Protein AF-A0A931E6K3-F1 (afdb_monomer)

Foldseek 3Di:
DDDPVVLLVVLVVVVVVLVPDDPVLNVVAASDFDQDPVLQVCQQCVVVDPGGFPAKDKDWDWDQDPNDTHIDIFIFGWHDPDDVDTDTPPPVDPQPVPDDPSGRPGDGCVVPPDDDDSSRD

pLDDT: mean 74.32, std 14.8, range [40.75, 90.12]

Mean predicted aligned error: 9.02 Å

Radius of gyration: 17.05 Å; Cα contacts (8 Å, |Δi|>4): 138; chains: 1; bounding box: 35×28×43 Å

Nearest PDB structures (foldseek):
  6zj8-assembly5_E  TM=4.094E-01  e=5.325E+00  Bordetella pertussis Tohama I
  3aon-assembly1_A  TM=2.452E-01  e=1.475E+00  Enterococcus hirae
  6vq8-assembly1_H  TM=3.353E-01  e=3.186E+00  Rattus norvegicus
  9brq-assembly1_7  TM=2.986E-01  e=3.186E+00  Mus musculus
  6heg-assembly1_A  TM=2.388E-01  e=8.345E+00  Escherichia coli K-12

Solvent-accessible surface area (backbone atoms only — not comparable to full-atom values): 7608 Å² total; per-residue (Å²): 132,86,53,72,66,58,52,38,52,53,49,52,53,50,52,55,54,47,70,72,43,55,74,68,40,40,71,70,46,52,88,51,77,65,80,50,74,64,45,50,48,55,48,24,45,63,77,78,52,98,64,63,42,73,42,75,45,79,46,81,50,62,48,74,41,96,88,39,79,32,60,43,78,45,55,43,32,19,35,72,74,54,90,98,34,69,42,64,63,77,73,86,55,79,82,53,92,88,66,72,76,80,59,58,75,74,53,59,28,96,86,68,58,75,78,83,41,89,81,74,101

Sequence (121 aa):
MATWQEVKNKVQAFRSYVQGLTPNAKSAAKYSFMISKDDIKELIDQAGGVTQLDGLRAYIGADTIEGQMVPTVYFVAVQKAGTDQYNDYDLTMTVPTGSTPLIGKTRPCPTMCSSANFLNS

Organism: NCBI:txid2793269

Secondary structure (DSSP, 8-state):
---HHHHHHHHHHHHHHHHTS-HHHHHH--S-----HHHHHHHHSTTSSSS--SEEEEEEEEEEETTEEEEEEEEEEEEEEETTEEEETTTTS---TTPPP-------HHHH--SS-TTT-

Structure (mmCIF, N/CA/C/O backbone):
data_AF-A0A931E6K3-F1
#
_entry.id   AF-A0A931E6K3-F1
#
loop_
_atom_site.group_PDB
_atom_site.id
_atom_site.type_symbol
_atom_site.label_atom_id
_atom_site.label_alt_id
_atom_site.label_comp_id
_atom_site.label_asym_id
_atom_site.label_entity_id
_atom_site.label_seq_id
_atom_site.pdbx_PDB_ins_code
_atom_site.Cartn_x
_atom_site.Cartn_y
_atom_site.Cartn_z
_atom_site.occupancy
_atom_site.B_iso_or_equiv
_atom_site.auth_seq_id
_atom_site.auth_comp_id
_atom_site.auth_asym_id
_atom_site.auth_atom_id
_atom_site.pdbx_PDB_model_num
ATOM 1 N N . MET A 1 1 ? 9.644 16.486 2.871 1.00 52.44 1 MET A N 1
ATOM 2 C CA . MET A 1 1 ? 9.428 15.108 3.373 1.00 52.44 1 MET A CA 1
ATOM 3 C C . MET A 1 1 ? 8.883 15.205 4.787 1.00 52.44 1 MET A C 1
ATOM 5 O O . MET A 1 1 ? 9.346 16.078 5.508 1.00 52.44 1 MET A O 1
ATOM 9 N N . ALA A 1 2 ? 7.897 14.386 5.159 1.00 66.62 2 ALA A N 1
ATOM 10 C CA . ALA A 1 2 ? 7.379 14.371 6.531 1.00 66.62 2 ALA A CA 1
ATOM 11 C C . ALA A 1 2 ? 8.445 13.844 7.506 1.00 66.62 2 ALA A C 1
ATOM 13 O O . ALA A 1 2 ? 9.227 12.959 7.158 1.00 66.62 2 ALA A O 1
ATOM 14 N N . THR A 1 3 ? 8.466 14.376 8.721 1.00 84.19 3 THR A N 1
ATOM 15 C CA . THR A 1 3 ? 9.299 13.884 9.822 1.00 84.19 3 THR A CA 1
ATOM 16 C C . THR A 1 3 ? 8.747 12.574 10.387 1.00 84.19 3 THR A C 1
ATOM 18 O O . THR A 1 3 ? 7.553 12.277 10.289 1.00 84.19 3 THR A O 1
ATOM 21 N N . TRP A 1 4 ? 9.598 11.798 11.060 1.00 74.50 4 TRP A N 1
ATOM 22 C CA . TRP A 1 4 ? 9.170 10.563 11.727 1.00 74.50 4 TRP A CA 1
ATOM 23 C C . TRP A 1 4 ? 8.112 10.790 12.809 1.00 74.50 4 TRP A C 1
ATOM 25 O O . TRP A 1 4 ? 7.226 9.954 12.985 1.00 74.50 4 TRP A O 1
ATOM 35 N N . GLN A 1 5 ? 8.159 11.932 13.498 1.00 78.06 5 GLN A N 1
ATOM 36 C CA . GLN A 1 5 ? 7.150 12.283 14.493 1.00 78.06 5 GLN A CA 1
ATOM 37 C C . GLN A 1 5 ? 5.779 12.528 13.844 1.00 78.06 5 GLN A C 1
ATOM 39 O O . GLN A 1 5 ? 4.768 12.047 14.352 1.00 78.06 5 GLN A O 1
ATOM 44 N N . GLU A 1 6 ? 5.727 13.213 12.698 1.00 77.81 6 GLU A N 1
ATOM 45 C CA . GLU A 1 6 ? 4.476 13.414 11.953 1.00 77.81 6 GLU A CA 1
ATOM 46 C C . GLU A 1 6 ? 3.909 12.093 11.426 1.00 77.81 6 GLU A C 1
ATOM 48 O O . GLU A 1 6 ? 2.699 11.873 11.495 1.00 77.81 6 GLU A O 1
ATOM 53 N N . VAL A 1 7 ? 4.771 11.193 10.940 1.00 73.31 7 VAL A N 1
ATOM 54 C CA . VAL A 1 7 ? 4.364 9.845 10.513 1.00 73.31 7 VAL A CA 1
ATOM 55 C C . VAL A 1 7 ? 3.755 9.078 11.685 1.00 73.31 7 VAL A C 1
ATOM 57 O O . VAL A 1 7 ? 2.649 8.555 11.557 1.00 73.31 7 VAL A O 1
ATOM 60 N N . LYS A 1 8 ? 4.423 9.068 12.845 1.00 75.69 8 LYS A N 1
ATOM 61 C CA . LYS A 1 8 ? 3.915 8.422 14.061 1.00 75.69 8 LYS A CA 1
ATOM 62 C C . LYS A 1 8 ? 2.536 8.958 14.448 1.00 75.69 8 LYS A C 1
ATOM 64 O O . LYS A 1 8 ? 1.616 8.168 14.650 1.00 75.69 8 LYS A O 1
ATOM 69 N N . ASN A 1 9 ? 2.373 10.280 14.491 1.00 81.38 9 ASN A N 1
ATOM 70 C CA . ASN A 1 9 ? 1.106 10.915 14.858 1.00 81.38 9 ASN A CA 1
ATOM 71 C C . ASN A 1 9 ? -0.028 10.516 13.901 1.00 81.38 9 ASN A C 1
ATOM 73 O O . ASN A 1 9 ? -1.126 10.183 14.344 1.00 81.38 9 ASN A O 1
ATOM 77 N N . LYS A 1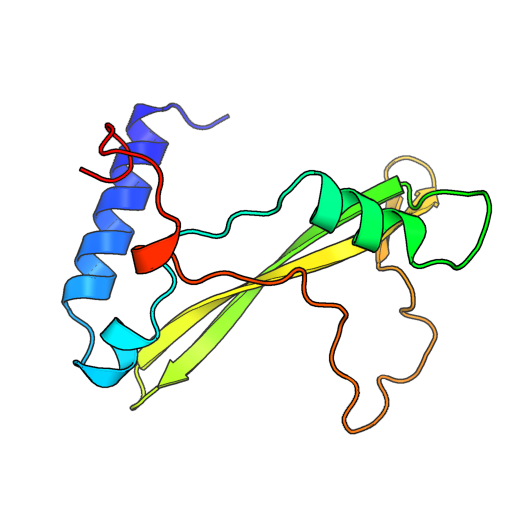 10 ? 0.236 10.497 12.587 1.00 83.69 10 LYS A N 1
ATOM 78 C CA . LYS A 1 10 ? -0.754 10.096 11.574 1.00 83.69 10 LYS A CA 1
ATOM 79 C C . LYS A 1 10 ? -1.138 8.617 11.687 1.00 83.69 10 LYS A C 1
ATOM 81 O O . LYS A 1 10 ? -2.317 8.289 11.577 1.00 83.69 10 LYS A O 1
ATOM 86 N N . VAL A 1 11 ? -0.173 7.734 11.958 1.00 82.25 11 VAL A N 1
ATOM 87 C CA . VAL A 1 11 ? -0.436 6.301 12.181 1.00 82.25 11 VAL A CA 1
ATOM 88 C C . VAL A 1 11 ? -1.265 6.085 13.448 1.00 82.25 11 VAL A C 1
ATOM 90 O O . VAL A 1 11 ? -2.229 5.323 13.422 1.00 82.25 11 VAL A O 1
ATOM 93 N N . GLN A 1 12 ? -0.937 6.772 14.544 1.00 83.69 12 GLN A N 1
ATOM 94 C CA . GLN A 1 12 ? -1.712 6.699 15.786 1.00 83.69 12 GLN A CA 1
ATOM 95 C C . GLN A 1 12 ? -3.144 7.204 15.590 1.00 83.69 12 GLN A C 1
ATOM 97 O O . GLN A 1 12 ? -4.082 6.524 15.995 1.00 83.69 12 GLN A O 1
ATOM 102 N N . ALA A 1 13 ? -3.328 8.335 14.903 1.00 86.31 13 ALA A N 1
ATOM 103 C CA . ALA A 1 13 ? -4.654 8.861 14.586 1.00 86.31 13 ALA A CA 1
ATOM 104 C C . ALA A 1 13 ? -5.496 7.854 13.783 1.00 86.31 13 ALA A C 1
ATOM 106 O O . ALA A 1 13 ? -6.661 7.623 14.108 1.00 86.31 13 ALA A O 1
ATOM 107 N N . PHE A 1 14 ? -4.897 7.196 12.784 1.00 85.44 14 PHE A N 1
ATOM 108 C CA . PHE A 1 14 ? -5.580 6.156 12.018 1.00 85.44 14 PHE A CA 1
ATOM 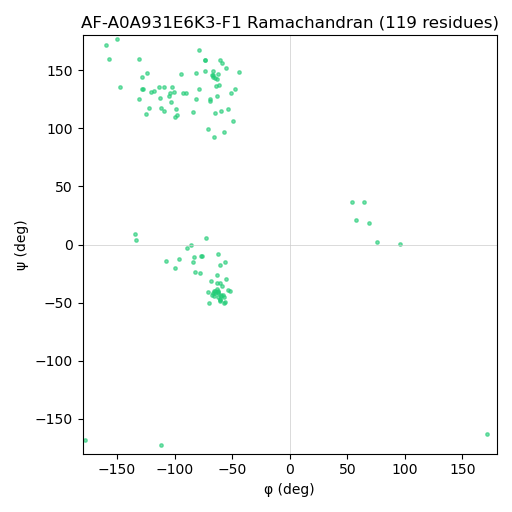109 C C . PHE A 1 14 ? -5.929 4.927 12.872 1.00 85.44 14 PHE A C 1
ATOM 111 O O . PHE A 1 14 ? -7.039 4.410 12.783 1.00 85.44 14 PHE A O 1
ATOM 118 N N . ARG A 1 15 ? -5.029 4.479 13.757 1.00 83.06 15 ARG A N 1
ATOM 119 C CA . ARG A 1 15 ? -5.318 3.376 14.692 1.00 83.06 15 ARG A CA 1
ATOM 120 C C . ARG A 1 15 ? -6.494 3.703 15.609 1.00 83.06 15 ARG A C 1
ATOM 122 O O . ARG A 1 15 ? -7.369 2.858 15.777 1.00 83.06 15 ARG A O 1
ATOM 129 N N . SER A 1 16 ? -6.536 4.915 16.157 1.00 86.19 16 SER A N 1
ATOM 130 C CA . SER A 1 16 ? -7.650 5.377 16.991 1.00 86.19 16 SER A CA 1
ATOM 131 C C . SER A 1 16 ? -8.965 5.414 16.213 1.00 86.19 16 SER A C 1
ATOM 133 O O . SER A 1 16 ? -9.986 4.968 16.726 1.00 86.19 16 SER A O 1
ATOM 135 N N . TYR A 1 17 ? -8.937 5.867 14.956 1.00 87.69 17 TYR A N 1
ATOM 136 C CA . TYR A 1 17 ? -10.097 5.794 14.064 1.00 87.69 17 TYR A CA 1
ATOM 137 C C . TYR A 1 17 ? -10.599 4.351 13.906 1.00 87.69 17 TYR A C 1
ATOM 139 O O . TYR A 1 17 ? -11.775 4.079 14.139 1.00 87.69 17 TYR A O 1
ATOM 147 N N . VAL A 1 18 ? -9.703 3.407 13.598 1.00 83.44 18 VAL A N 1
ATOM 148 C CA . VAL A 1 18 ? -10.068 1.993 13.410 1.00 83.44 18 VAL A CA 1
ATOM 149 C C . VAL A 1 18 ? -10.631 1.363 14.691 1.00 83.44 18 VAL A C 1
ATOM 151 O O . VAL A 1 18 ? -11.521 0.517 14.634 1.00 83.44 18 VAL A O 1
ATOM 154 N N . GLN A 1 19 ? -10.154 1.775 15.869 1.00 83.81 19 GLN A N 1
ATOM 155 C CA . GLN A 1 19 ? -10.694 1.293 17.144 1.00 83.81 19 GLN A CA 1
ATOM 156 C C . GLN A 1 19 ? -12.165 1.668 17.363 1.00 83.81 19 GLN A C 1
ATOM 158 O O . GLN A 1 19 ? -12.839 0.930 18.083 1.00 83.81 19 GLN A O 1
ATOM 163 N N . GLY A 1 20 ? -12.639 2.756 16.744 1.00 86.38 20 GLY A N 1
ATOM 164 C CA . 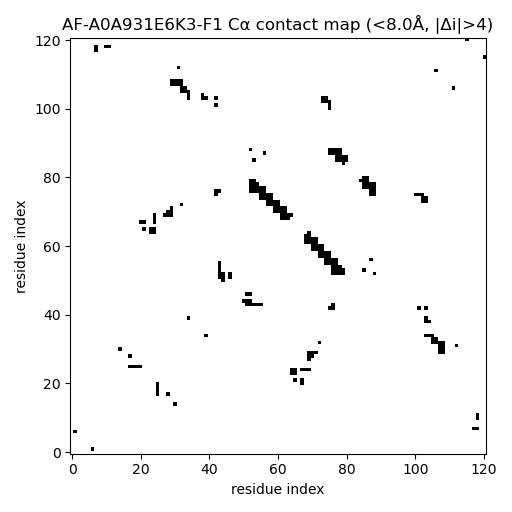GLY A 1 20 ? -14.031 3.211 16.784 1.00 86.38 20 GLY A CA 1
ATOM 165 C C . GLY A 1 20 ? -14.951 2.575 15.734 1.00 86.38 20 GLY A C 1
ATOM 166 O O . GLY A 1 20 ? -16.136 2.903 15.699 1.00 86.38 20 GLY A O 1
ATOM 167 N N . LEU A 1 21 ? -14.438 1.685 14.878 1.00 87.44 21 LEU A N 1
ATOM 168 C CA . LEU A 1 21 ? -15.255 0.935 13.920 1.00 87.44 21 LEU A CA 1
ATOM 169 C C . LEU A 1 21 ? -16.087 -0.163 14.605 1.00 87.44 21 LEU A C 1
ATOM 171 O O . LEU A 1 21 ? -15.750 -0.633 15.697 1.00 87.44 21 LEU A O 1
ATOM 175 N N . THR A 1 22 ? -17.158 -0.610 13.943 1.00 90.12 22 THR A N 1
ATOM 176 C CA . THR A 1 22 ? -17.936 -1.784 14.356 1.00 90.12 22 THR A CA 1
ATOM 177 C C . THR A 1 22 ? -17.036 -3.022 14.399 1.00 90.12 22 THR A C 1
ATOM 179 O O . THR A 1 22 ? -16.014 -3.063 13.707 1.00 90.12 22 THR A O 1
ATOM 182 N N . PRO A 1 23 ? -17.381 -4.068 15.176 1.00 88.62 23 PRO A N 1
ATOM 183 C CA . PRO A 1 23 ? -16.563 -5.278 15.254 1.00 88.62 23 PRO A CA 1
ATOM 184 C C . PRO A 1 23 ? -16.220 -5.874 13.881 1.00 88.62 23 PRO A C 1
ATOM 186 O O . PRO A 1 23 ? -15.070 -6.249 13.649 1.00 88.62 23 PRO A O 1
ATOM 189 N N . ASN A 1 24 ? -17.179 -5.880 12.950 1.00 86.12 24 ASN A N 1
ATOM 190 C CA . ASN A 1 24 ? -16.989 -6.424 11.609 1.00 86.12 24 ASN A CA 1
ATOM 191 C C . ASN A 1 24 ? -16.052 -5.547 10.765 1.00 86.12 24 ASN A C 1
ATOM 193 O O . ASN A 1 24 ? -15.052 -6.053 10.252 1.00 86.12 24 ASN A O 1
ATOM 197 N N . ALA A 1 25 ? -16.289 -4.234 10.692 1.00 85.56 25 ALA A N 1
ATOM 198 C CA . ALA A 1 25 ? -15.417 -3.311 9.960 1.00 85.56 25 ALA A CA 1
ATOM 199 C C . ALA A 1 25 ? -13.995 -3.264 10.551 1.00 85.56 25 ALA A C 1
ATOM 201 O O . ALA A 1 25 ? -13.001 -3.296 9.825 1.00 85.56 25 ALA A O 1
ATOM 202 N N . LYS A 1 26 ? -13.879 -3.293 11.881 1.00 84.19 26 LYS A N 1
ATOM 203 C CA . LYS A 1 26 ? -12.602 -3.363 12.599 1.00 84.19 26 LYS A CA 1
ATOM 204 C C . LYS A 1 26 ? -11.830 -4.648 12.305 1.00 84.19 26 LYS A C 1
ATOM 206 O O . LYS A 1 26 ? -10.606 -4.602 12.202 1.00 84.19 26 LYS A O 1
ATOM 211 N N . SER A 1 27 ? -12.521 -5.783 12.180 1.00 82.06 27 SER A N 1
ATOM 212 C CA . SER A 1 27 ? -11.893 -7.072 11.857 1.00 82.06 27 SER A CA 1
ATOM 213 C C . SER A 1 27 ? -11.341 -7.123 10.428 1.00 82.06 27 SER A C 1
ATOM 215 O O . SER A 1 27 ? -10.317 -7.760 10.187 1.00 82.06 27 SER A O 1
ATOM 217 N N . ALA A 1 28 ? -11.974 -6.403 9.500 1.00 81.81 28 ALA A N 1
ATOM 218 C CA . ALA A 1 28 ? -11.536 -6.286 8.113 1.00 81.81 28 ALA A CA 1
ATOM 219 C C . ALA A 1 28 ? -10.461 -5.204 7.904 1.00 81.81 28 ALA A C 1
ATOM 221 O O . ALA A 1 28 ? -9.799 -5.180 6.864 1.00 81.81 28 ALA A O 1
ATOM 222 N N . ALA A 1 29 ? -10.268 -4.312 8.880 1.00 81.38 29 ALA A N 1
ATOM 223 C CA . ALA A 1 29 ? -9.327 -3.210 8.775 1.00 81.38 29 ALA A CA 1
ATOM 224 C C . ALA A 1 29 ? -7.873 -3.675 8.639 1.00 81.38 29 ALA A C 1
ATOM 226 O O . ALA A 1 29 ? -7.336 -4.430 9.454 1.00 81.38 29 ALA A O 1
ATOM 227 N N . LYS A 1 30 ? -7.206 -3.157 7.604 1.00 77.56 30 LYS A N 1
ATOM 228 C CA . LYS A 1 30 ? -5.793 -3.414 7.325 1.00 77.56 30 LYS A CA 1
ATOM 229 C C . LYS A 1 30 ? -4.956 -2.257 7.872 1.00 77.56 30 LYS A C 1
ATOM 231 O O . LYS A 1 30 ? -5.016 -1.136 7.381 1.00 77.56 30 LYS A O 1
ATOM 236 N N . TYR A 1 31 ? -4.174 -2.533 8.914 1.00 74.62 31 TYR A N 1
ATOM 237 C CA . TYR A 1 31 ? -3.355 -1.526 9.612 1.00 74.62 31 TYR A CA 1
ATOM 238 C C . TYR A 1 31 ? -2.024 -1.233 8.918 1.00 74.62 31 TYR A C 1
ATOM 240 O O . TYR A 1 31 ? -1.416 -0.187 9.138 1.00 74.62 31 TYR A O 1
ATOM 248 N N . SER A 1 32 ? -1.549 -2.180 8.118 1.00 74.56 32 SER A N 1
ATOM 249 C CA . SER A 1 32 ? -0.362 -2.049 7.289 1.00 74.56 32 SER A CA 1
ATOM 250 C C . SER A 1 32 ? -0.442 -3.042 6.135 1.00 74.56 32 SER A C 1
ATOM 252 O O . SER A 1 32 ? -1.167 -4.039 6.197 1.00 74.56 32 SER A O 1
ATOM 254 N N . PHE A 1 33 ? 0.327 -2.755 5.092 1.00 76.62 33 PHE A N 1
ATOM 255 C CA . PHE A 1 33 ? 0.541 -3.640 3.960 1.00 76.62 33 PHE A CA 1
ATOM 256 C C . PHE A 1 33 ? 2.032 -3.932 3.885 1.00 76.62 33 PHE A C 1
ATOM 258 O O . PHE A 1 33 ? 2.850 -3.015 3.953 1.00 76.62 33 PHE A O 1
ATOM 265 N N . MET A 1 34 ? 2.378 -5.209 3.766 1.00 77.00 34 MET A N 1
ATOM 266 C CA . MET A 1 34 ? 3.734 -5.638 3.459 1.00 77.00 34 MET A CA 1
ATOM 267 C C . MET A 1 34 ? 3.758 -6.075 2.001 1.00 77.00 34 MET A C 1
ATOM 269 O O . MET A 1 34 ? 2.950 -6.913 1.606 1.00 77.00 34 MET A O 1
ATOM 273 N N . ILE A 1 35 ? 4.694 -5.528 1.236 1.00 79.56 35 ILE A N 1
ATOM 274 C CA . ILE A 1 35 ? 5.056 -6.033 -0.083 1.00 79.56 35 ILE A CA 1
ATOM 275 C C . ILE A 1 35 ? 6.471 -6.601 0.029 1.00 79.56 35 ILE A C 1
ATOM 277 O O . ILE A 1 35 ? 7.401 -5.901 0.438 1.00 79.56 35 ILE A O 1
ATOM 281 N N . SER A 1 36 ? 6.623 -7.901 -0.203 1.00 85.00 36 SER A N 1
ATOM 282 C CA . SER A 1 36 ? 7.930 -8.550 -0.141 1.00 85.00 36 SER A CA 1
ATOM 283 C C . SER A 1 36 ? 8.734 -8.283 -1.412 1.00 85.00 36 SER A C 1
ATOM 285 O O . SER A 1 36 ? 8.203 -7.834 -2.426 1.00 85.00 36 SER A O 1
ATOM 287 N N . LYS A 1 37 ? 10.032 -8.598 -1.376 1.00 86.00 37 LYS A N 1
ATOM 288 C CA . LYS A 1 37 ? 10.870 -8.572 -2.583 1.00 86.00 37 LYS A CA 1
ATOM 289 C C . LYS A 1 37 ? 10.332 -9.507 -3.668 1.00 86.00 37 LYS A C 1
ATOM 291 O O . LYS A 1 37 ? 10.399 -9.151 -4.838 1.00 86.00 37 LYS A O 1
ATOM 296 N N . ASP A 1 38 ? 9.782 -10.651 -3.272 1.00 86.69 38 ASP A N 1
ATOM 297 C CA . ASP A 1 38 ? 9.218 -11.626 -4.203 1.00 86.69 38 ASP A CA 1
ATOM 298 C C . ASP A 1 38 ? 7.916 -11.107 -4.820 1.00 86.69 38 ASP A C 1
ATOM 300 O O . ASP A 1 38 ? 7.755 -11.214 -6.028 1.00 86.69 38 ASP A O 1
ATOM 304 N N . ASP A 1 39 ? 7.046 -10.450 -4.039 1.00 86.62 39 ASP A N 1
ATOM 305 C CA . ASP A 1 39 ? 5.835 -9.801 -4.573 1.00 86.62 39 ASP A CA 1
ATOM 306 C C . ASP A 1 39 ? 6.203 -8.686 -5.570 1.00 86.62 39 ASP A C 1
ATOM 308 O O . ASP A 1 39 ? 5.579 -8.551 -6.619 1.00 86.62 39 ASP A O 1
ATOM 312 N N . ILE A 1 40 ? 7.236 -7.887 -5.262 1.00 87.56 40 ILE A N 1
ATOM 313 C CA . ILE A 1 40 ? 7.752 -6.866 -6.188 1.00 87.56 40 ILE A CA 1
ATOM 314 C C . ILE A 1 40 ? 8.245 -7.536 -7.469 1.00 87.56 40 ILE A C 1
ATOM 316 O O . ILE A 1 40 ? 7.897 -7.076 -8.551 1.00 87.56 40 ILE A O 1
ATOM 320 N N . LYS A 1 41 ? 9.034 -8.612 -7.351 1.00 87.00 41 LYS A N 1
ATOM 321 C CA . LYS 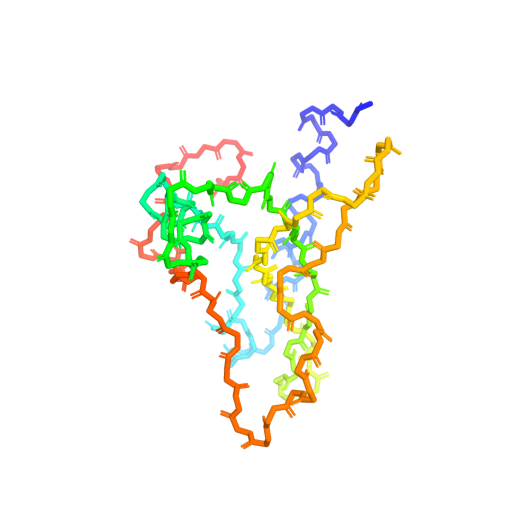A 1 41 ? 9.577 -9.353 -8.492 1.00 87.00 41 LYS A CA 1
ATOM 322 C C . LYS A 1 41 ? 8.465 -9.927 -9.368 1.00 87.00 41 LYS A C 1
ATOM 324 O O . LYS A 1 41 ? 8.497 -9.740 -10.576 1.00 87.00 41 LYS A O 1
ATOM 329 N N . GLU A 1 42 ? 7.473 -10.566 -8.758 1.00 86.50 42 GLU A N 1
ATOM 330 C CA . GLU A 1 42 ? 6.297 -11.098 -9.446 1.00 86.50 42 GLU A CA 1
ATOM 331 C C . GLU A 1 42 ? 5.562 -9.995 -10.219 1.00 86.50 42 GLU A C 1
ATOM 333 O O . GLU A 1 42 ? 5.25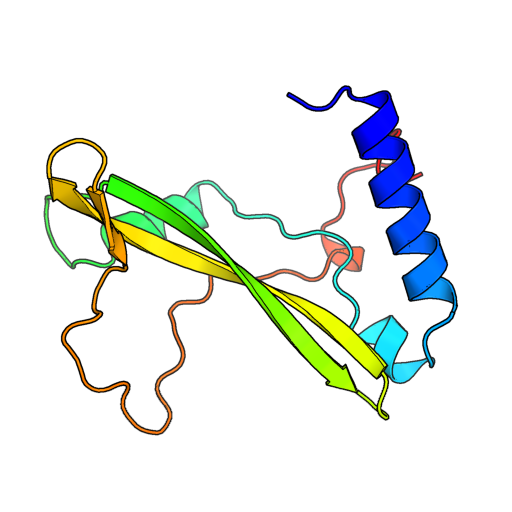4 -10.170 -11.395 1.00 86.50 42 GLU A O 1
ATOM 338 N N . LEU A 1 43 ? 5.360 -8.826 -9.601 1.00 86.50 43 LEU A N 1
ATOM 339 C CA . LEU A 1 43 ? 4.706 -7.689 -10.249 1.00 86.50 43 LEU A CA 1
ATOM 340 C C . LEU A 1 43 ? 5.538 -7.092 -11.389 1.00 86.50 43 LEU A C 1
ATOM 342 O O . LEU A 1 43 ? 4.976 -6.762 -12.425 1.00 86.50 43 LEU A O 1
ATOM 346 N N . ILE A 1 44 ? 6.849 -6.913 -11.242 1.00 87.94 44 ILE A N 1
ATOM 347 C CA . ILE A 1 44 ? 7.655 -6.289 -12.308 1.00 87.94 44 ILE A CA 1
ATOM 348 C C . ILE A 1 44 ? 7.975 -7.253 -13.459 1.00 87.94 44 ILE A C 1
ATOM 350 O O . ILE A 1 44 ? 8.191 -6.792 -14.578 1.00 87.94 44 ILE A O 1
ATOM 354 N N . ASP A 1 45 ? 7.968 -8.567 -13.209 1.00 86.81 45 ASP A N 1
ATOM 355 C CA . ASP A 1 45 ? 8.214 -9.610 -14.216 1.00 86.81 45 ASP A CA 1
ATOM 356 C C . ASP A 1 45 ? 6.919 -10.071 -14.922 1.00 86.81 45 ASP A C 1
ATOM 358 O O . ASP A 1 45 ? 6.970 -10.887 -15.847 1.00 86.81 45 ASP A O 1
ATOM 362 N N . GLN A 1 46 ? 5.749 -9.549 -14.523 1.00 83.25 46 GLN A N 1
ATOM 363 C CA . GLN A 1 46 ? 4.438 -10.008 -15.008 1.00 83.25 46 GLN A CA 1
ATOM 364 C C . GLN A 1 46 ? 4.237 -9.862 -16.528 1.00 83.25 46 GLN A C 1
ATOM 366 O O . GLN A 1 46 ? 3.375 -10.527 -17.095 1.00 83.25 46 GLN A O 1
ATOM 371 N N . ALA A 1 47 ? 5.051 -9.044 -17.206 1.00 76.81 47 ALA A N 1
ATOM 372 C CA . ALA A 1 47 ? 4.980 -8.827 -18.651 1.00 76.81 47 ALA A CA 1
ATOM 373 C C . ALA A 1 47 ? 5.483 -10.003 -19.516 1.00 76.81 47 ALA A C 1
ATOM 375 O O . ALA A 1 47 ? 5.554 -9.882 -20.739 1.00 76.81 47 ALA A O 1
ATOM 376 N N . GLY A 1 48 ? 5.830 -11.144 -18.907 1.00 65.12 48 GLY A N 1
ATOM 377 C CA . GLY A 1 48 ? 6.115 -12.393 -19.622 1.00 65.12 48 GLY A CA 1
ATOM 378 C C . GLY A 1 48 ? 7.405 -12.387 -20.454 1.00 65.12 48 GLY A C 1
ATOM 379 O O . GLY A 1 48 ? 7.559 -13.232 -21.334 1.00 65.12 48 GLY A O 1
ATOM 380 N N . GLY A 1 49 ? 8.338 -11.461 -20.203 1.00 60.38 49 GLY A N 1
ATOM 381 C CA . GLY A 1 49 ? 9.550 -11.298 -21.008 1.00 60.38 49 GLY A CA 1
ATOM 382 C C . GLY A 1 49 ? 10.696 -10.563 -20.305 1.00 60.38 49 GLY A C 1
ATOM 383 O O . GLY A 1 49 ? 10.542 -10.027 -19.216 1.00 60.38 49 GLY A O 1
ATOM 384 N N . VAL A 1 50 ? 11.862 -10.556 -20.964 1.00 56.00 50 VAL A N 1
ATOM 385 C CA . VAL A 1 50 ? 13.200 -10.125 -20.484 1.00 56.00 50 VAL A CA 1
ATOM 386 C C . VAL A 1 50 ? 13.256 -8.676 -19.958 1.00 56.00 50 VAL A C 1
ATOM 388 O O . VAL A 1 50 ? 14.217 -8.298 -19.288 1.00 56.00 50 VAL A O 1
ATOM 391 N N . THR A 1 51 ? 12.244 -7.858 -20.253 1.00 71.19 51 THR A N 1
ATOM 392 C CA . THR A 1 51 ? 12.163 -6.457 -19.827 1.00 71.19 51 THR A CA 1
ATOM 393 C C . THR A 1 51 ? 11.255 -6.330 -18.611 1.00 71.19 51 THR A C 1
ATOM 395 O O . THR A 1 51 ? 10.039 -6.473 -18.718 1.00 71.19 51 THR A O 1
ATOM 398 N N . GLN A 1 52 ? 11.864 -6.037 -17.463 1.00 81.19 52 GLN A N 1
ATOM 399 C CA . GLN A 1 52 ? 11.138 -5.708 -16.240 1.00 81.19 52 GLN A CA 1
ATOM 400 C C . GLN A 1 52 ? 10.393 -4.383 -16.401 1.00 81.19 52 GLN A C 1
ATOM 402 O O . GLN A 1 52 ? 10.893 -3.453 -17.036 1.00 81.19 52 GLN A O 1
ATOM 407 N N . LEU A 1 53 ? 9.214 -4.298 -15.794 1.00 86.31 53 LEU A N 1
ATOM 408 C CA . LEU A 1 53 ? 8.464 -3.052 -15.673 1.00 86.31 53 LEU A CA 1
ATOM 409 C C . LEU A 1 53 ? 9.211 -2.059 -14.766 1.00 86.31 53 LEU A C 1
ATOM 411 O O . LEU A 1 53 ? 9.926 -2.443 -13.841 1.00 86.31 53 LEU A O 1
ATOM 415 N N . ASP A 1 54 ? 9.046 -0.768 -15.039 1.00 89.88 54 ASP A N 1
ATOM 416 C CA . ASP A 1 54 ? 9.890 0.313 -14.518 1.00 89.88 54 ASP A CA 1
ATOM 417 C C . ASP A 1 54 ? 9.613 0.698 -13.054 1.00 89.88 54 ASP A C 1
ATOM 419 O O . ASP A 1 54 ? 10.369 1.469 -12.459 1.00 89.88 54 ASP A O 1
ATOM 423 N N . GLY A 1 55 ? 8.535 0.194 -12.447 1.00 89.25 55 GLY A N 1
ATOM 424 C CA . GLY A 1 55 ? 8.244 0.457 -11.040 1.00 89.25 55 GLY A CA 1
ATOM 425 C C . GLY A 1 55 ? 6.875 -0.018 -10.578 1.00 89.25 55 GLY A C 1
ATOM 426 O O . GLY A 1 55 ? 6.216 -0.813 -11.245 1.00 89.25 55 GLY A O 1
ATOM 427 N N . LEU A 1 56 ? 6.437 0.512 -9.432 1.00 89.25 56 LEU A N 1
ATOM 428 C CA . LEU A 1 56 ? 5.135 0.238 -8.826 1.00 89.25 56 LEU A CA 1
ATOM 429 C C . LEU A 1 56 ? 4.392 1.541 -8.503 1.00 89.25 56 LEU A C 1
ATOM 431 O O . LEU A 1 56 ? 4.990 2.509 -8.031 1.00 89.25 56 LEU A O 1
ATOM 435 N N . ARG A 1 57 ? 3.070 1.529 -8.668 1.00 85.88 57 ARG A N 1
ATOM 436 C CA . ARG A 1 57 ? 2.130 2.552 -8.205 1.00 85.88 57 ARG A CA 1
ATOM 437 C C . ARG A 1 57 ? 1.224 1.962 -7.131 1.00 85.88 57 ARG A C 1
ATOM 439 O O . ARG A 1 57 ? 0.720 0.854 -7.288 1.00 85.88 57 ARG A O 1
ATOM 446 N N . ALA A 1 58 ? 1.013 2.709 -6.051 1.00 87.31 58 ALA A N 1
ATOM 447 C CA . ALA A 1 58 ? 0.076 2.346 -4.995 1.00 87.31 58 ALA A CA 1
ATOM 448 C C . ALA A 1 58 ? -1.212 3.173 -5.121 1.00 87.31 58 ALA A C 1
ATOM 450 O O . ALA A 1 58 ? -1.169 4.402 -5.066 1.00 87.31 58 ALA A O 1
ATOM 451 N N . TYR A 1 59 ? -2.349 2.498 -5.249 1.00 81.50 59 TYR A N 1
ATOM 452 C CA . TYR A 1 59 ? -3.683 3.086 -5.194 1.00 81.50 59 TYR A CA 1
ATOM 453 C C . TYR A 1 59 ? -4.294 2.855 -3.817 1.00 81.50 59 TYR A C 1
ATOM 455 O O . TYR A 1 59 ? -4.292 1.728 -3.324 1.00 81.50 59 TYR A O 1
ATOM 463 N N . ILE A 1 60 ? -4.838 3.908 -3.207 1.00 83.44 60 ILE A N 1
ATOM 464 C CA . ILE A 1 60 ? -5.571 3.821 -1.941 1.00 83.44 60 ILE A CA 1
ATOM 465 C C . ILE A 1 60 ? -7.064 3.794 -2.272 1.00 83.44 60 ILE A C 1
ATOM 467 O O . ILE A 1 60 ? -7.590 4.754 -2.831 1.00 83.44 60 ILE A O 1
ATOM 471 N N . GLY A 1 61 ? -7.727 2.690 -1.942 1.00 82.81 61 GLY A N 1
ATOM 472 C CA . GLY A 1 61 ? -9.178 2.524 -2.036 1.00 82.81 61 GLY A CA 1
ATOM 473 C C . GLY A 1 61 ? -9.822 2.405 -0.656 1.00 82.81 61 GLY A C 1
ATOM 474 O O . GLY A 1 61 ? -9.148 2.539 0.367 1.00 82.81 61 GLY A O 1
ATOM 475 N N . ALA A 1 62 ? -11.120 2.105 -0.621 1.00 85.19 62 ALA A N 1
ATOM 476 C CA . ALA A 1 62 ? -11.819 1.743 0.606 1.00 85.19 62 ALA A CA 1
ATOM 477 C C . ALA A 1 62 ? -12.942 0.734 0.340 1.00 85.19 62 ALA A C 1
ATOM 479 O O . ALA A 1 62 ? -13.736 0.915 -0.582 1.00 85.19 62 ALA A O 1
ATOM 480 N N . ASP A 1 63 ? -13.024 -0.288 1.185 1.00 84.75 63 ASP A N 1
ATOM 481 C CA . ASP A 1 63 ? -14.186 -1.159 1.303 1.00 84.75 63 ASP A CA 1
ATOM 482 C C . ASP A 1 63 ? -15.233 -0.479 2.191 1.00 84.75 63 ASP A C 1
ATOM 484 O O . A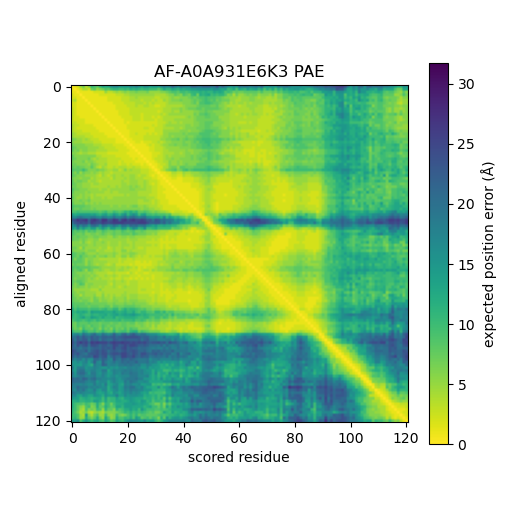SP A 1 63 ? -14.892 0.249 3.124 1.00 84.75 63 ASP A O 1
ATOM 488 N N . THR A 1 64 ? -16.517 -0.713 1.927 1.00 88.31 64 THR A N 1
ATOM 489 C CA . THR A 1 64 ? -17.599 -0.255 2.812 1.00 88.31 64 THR A CA 1
ATOM 490 C C . THR A 1 64 ? -18.213 -1.454 3.513 1.00 88.31 64 THR A C 1
ATOM 492 O O . THR A 1 64 ? -18.822 -2.308 2.873 1.00 88.31 64 THR A O 1
ATOM 495 N N . ILE A 1 65 ? -18.064 -1.512 4.834 1.00 86.69 65 ILE A N 1
ATOM 496 C CA . ILE A 1 65 ? -18.554 -2.603 5.678 1.00 86.69 65 ILE A CA 1
ATOM 497 C C . ILE A 1 65 ? -19.479 -1.987 6.716 1.00 86.69 65 ILE A C 1
ATOM 499 O O . ILE A 1 65 ? -19.059 -1.132 7.490 1.00 86.69 65 ILE A O 1
ATOM 503 N N . GLU A 1 66 ? -20.754 -2.379 6.696 1.00 89.31 66 GLU A N 1
ATOM 504 C CA . GLU A 1 66 ? -21.785 -1.834 7.597 1.00 89.31 66 GLU A CA 1
ATOM 505 C C . GLU A 1 66 ? -21.875 -0.295 7.551 1.00 89.31 66 GLU A C 1
ATOM 507 O O . GLU A 1 66 ? -22.074 0.374 8.562 1.00 89.31 66 GLU A O 1
ATOM 512 N N . GLY A 1 67 ? -21.689 0.286 6.361 1.00 87.12 67 GLY A N 1
ATOM 513 C CA . GLY A 1 67 ? -21.702 1.739 6.161 1.00 87.12 67 GLY A CA 1
ATOM 514 C C . GLY A 1 67 ? -20.440 2.462 6.644 1.00 87.12 67 GLY A C 1
ATOM 515 O O . GLY A 1 67 ? -20.358 3.682 6.520 1.00 87.12 67 GLY A O 1
ATOM 516 N N . GLN A 1 68 ? -19.444 1.738 7.158 1.00 87.88 68 GLN A N 1
ATOM 517 C CA . GLN A 1 68 ? -18.156 2.295 7.554 1.00 87.88 68 GLN A CA 1
ATOM 518 C C . GLN A 1 68 ? -17.084 2.003 6.506 1.00 87.88 68 GLN A C 1
ATOM 520 O O . GLN A 1 68 ? -16.973 0.887 5.999 1.00 87.88 68 GLN A O 1
ATOM 525 N N . MET A 1 69 ? -16.281 3.019 6.189 1.00 86.38 69 MET A N 1
ATOM 526 C CA . MET A 1 69 ? -15.173 2.886 5.247 1.00 86.38 69 MET A CA 1
ATOM 527 C C . MET A 1 69 ? -13.964 2.227 5.906 1.00 86.38 69 MET A C 1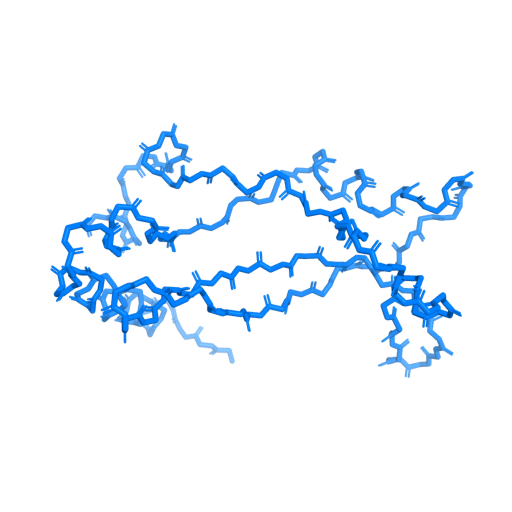
ATOM 529 O O . MET A 1 69 ? -13.528 2.622 6.985 1.00 86.38 69 MET A O 1
ATOM 533 N N . VAL A 1 70 ? -13.375 1.265 5.212 1.00 85.31 70 VAL A N 1
ATOM 534 C CA . VAL A 1 70 ? -12.156 0.572 5.610 1.00 85.31 70 VAL A CA 1
ATOM 535 C C . VAL A 1 70 ? -11.150 0.710 4.470 1.00 85.31 70 VAL A C 1
ATOM 537 O O . VAL A 1 70 ? -11.383 0.159 3.398 1.00 85.31 70 VAL A O 1
ATOM 540 N N . PRO A 1 71 ? -10.043 1.450 4.640 1.00 83.25 71 PRO A N 1
ATOM 541 C CA . PRO A 1 71 ? -9.122 1.686 3.539 1.00 83.25 71 PRO A CA 1
ATOM 542 C C . PRO A 1 71 ? -8.398 0.405 3.110 1.00 83.25 71 PRO A C 1
ATOM 544 O O . PRO A 1 71 ? -8.042 -0.447 3.928 1.00 83.25 71 PRO A O 1
ATOM 547 N N . THR A 1 72 ? -8.125 0.312 1.813 1.00 84.12 72 THR A N 1
ATOM 548 C CA . THR A 1 72 ? -7.362 -0.765 1.179 1.00 84.12 72 THR A CA 1
ATOM 549 C C . THR A 1 72 ? -6.286 -0.183 0.260 1.00 84.12 72 THR A C 1
ATOM 551 O O . THR A 1 72 ? -6.368 0.979 -0.140 1.00 84.12 72 THR A O 1
ATOM 554 N N . VAL A 1 73 ? -5.257 -0.965 -0.061 1.00 82.75 73 VAL A N 1
ATOM 555 C CA . VAL A 1 7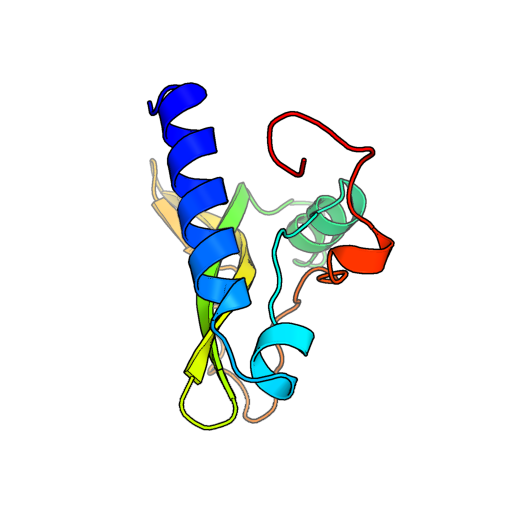3 ? -4.166 -0.546 -0.950 1.00 82.75 73 VAL A CA 1
ATOM 556 C C . VAL A 1 73 ? -3.966 -1.587 -2.044 1.00 82.75 73 VAL A C 1
ATOM 558 O O . VAL A 1 73 ? -3.897 -2.783 -1.757 1.00 82.75 73 VAL A O 1
ATOM 561 N N . TYR A 1 74 ? -3.835 -1.117 -3.283 1.00 82.56 74 TYR A N 1
ATOM 562 C CA . TYR A 1 74 ? -3.528 -1.923 -4.462 1.00 82.56 74 TYR A CA 1
ATOM 563 C C . TYR A 1 74 ? -2.197 -1.478 -5.058 1.00 82.56 74 TYR A C 1
ATOM 565 O O . TYR A 1 74 ? -1.984 -0.284 -5.258 1.00 82.56 74 TYR A O 1
ATOM 573 N N . PHE A 1 75 ? -1.312 -2.427 -5.352 1.00 85.12 75 PHE A N 1
ATOM 574 C CA . PHE A 1 75 ? -0.049 -2.165 -6.038 1.00 85.12 75 PHE A CA 1
ATOM 575 C C . PHE A 1 75 ? -0.161 -2.622 -7.487 1.00 85.12 75 PHE A C 1
ATOM 577 O O . PHE A 1 75 ? -0.591 -3.743 -7.740 1.00 85.12 75 PHE A O 1
ATOM 584 N N . VAL A 1 76 ? 0.228 -1.757 -8.417 1.00 85.06 76 VAL A N 1
ATOM 585 C CA . VAL A 1 76 ? 0.197 -2.014 -9.860 1.00 85.06 76 VAL A CA 1
ATOM 586 C C . VAL A 1 76 ? 1.578 -1.711 -10.422 1.00 85.06 76 VAL A C 1
ATOM 588 O O . VAL A 1 76 ? 2.171 -0.694 -10.064 1.00 85.06 76 VAL A O 1
ATOM 591 N N . ALA A 1 77 ? 2.117 -2.588 -11.265 1.00 87.69 77 ALA A N 1
ATOM 592 C CA . ALA A 1 77 ? 3.380 -2.305 -11.935 1.00 87.69 77 ALA A CA 1
ATOM 593 C C . ALA A 1 77 ? 3.187 -1.255 -13.033 1.00 87.69 77 ALA A C 1
ATOM 595 O O . ALA A 1 77 ? 2.112 -1.156 -13.620 1.00 87.69 77 ALA A O 1
ATOM 596 N N . VAL A 1 78 ? 4.217 -0.457 -13.301 1.00 84.69 78 VAL A N 1
ATOM 597 C CA . VAL A 1 78 ? 4.145 0.640 -14.272 1.00 84.69 78 VAL A CA 1
ATOM 598 C C . VAL A 1 78 ? 5.216 0.513 -15.344 1.00 84.69 78 VAL A C 1
ATOM 600 O O . VAL A 1 78 ? 6.320 0.055 -15.071 1.00 84.69 78 VAL A O 1
ATOM 603 N N . GLN A 1 79 ? 4.897 0.961 -16.553 1.00 85.88 79 GLN A N 1
ATOM 604 C CA . GLN A 1 79 ? 5.812 1.056 -17.683 1.00 85.88 79 GLN A CA 1
ATOM 605 C C . GLN A 1 79 ? 6.125 2.522 -17.982 1.00 85.88 79 GLN A C 1
ATOM 607 O O . GLN A 1 79 ? 5.232 3.371 -18.026 1.00 85.88 79 GLN A O 1
ATOM 612 N N . LYS A 1 80 ? 7.395 2.831 -18.224 1.00 85.56 80 LYS A N 1
ATOM 613 C CA . LYS A 1 80 ? 7.841 4.161 -18.620 1.00 85.56 80 LYS A CA 1
ATOM 614 C C . LYS A 1 80 ? 7.354 4.479 -20.034 1.00 85.56 80 LYS A C 1
ATOM 616 O O . LYS A 1 80 ? 7.630 3.753 -20.983 1.00 85.56 80 LYS A O 1
ATOM 621 N N . ALA A 1 81 ? 6.649 5.595 -20.167 1.00 77.56 81 ALA A N 1
ATOM 622 C CA . ALA A 1 81 ? 6.098 6.094 -21.426 1.00 77.56 81 ALA A CA 1
ATOM 623 C C . ALA A 1 81 ? 6.842 7.333 -21.958 1.00 77.56 81 ALA A C 1
ATOM 625 O O . ALA A 1 81 ? 6.687 7.700 -23.119 1.00 77.56 81 ALA A O 1
ATOM 626 N N . GLY A 1 82 ? 7.663 7.975 -21.122 1.00 77.94 82 GLY A N 1
ATOM 627 C CA . GLY A 1 82 ? 8.414 9.178 -21.473 1.00 77.94 82 GLY A CA 1
ATOM 628 C C . GLY A 1 82 ? 9.313 9.654 -20.333 1.00 77.94 82 GLY A C 1
ATOM 629 O O . GLY A 1 82 ? 9.524 8.942 -19.347 1.00 77.94 82 GLY A O 1
ATOM 630 N N . THR A 1 83 ? 9.854 10.866 -20.455 1.00 84.81 83 THR A N 1
ATOM 631 C CA . THR A 1 83 ? 10.586 11.518 -19.360 1.00 84.81 83 THR A CA 1
ATOM 632 C C . THR A 1 83 ? 9.611 11.792 -18.219 1.00 84.81 83 THR A C 1
ATOM 634 O O . THR A 1 83 ? 8.664 12.553 -18.388 1.00 84.81 83 THR A O 1
ATOM 637 N N . ASP A 1 84 ? 9.815 11.113 -17.090 1.00 82.44 84 ASP A N 1
ATOM 638 C CA . ASP A 1 84 ? 8.974 11.185 -15.888 1.00 82.44 84 ASP A CA 1
ATOM 639 C C . ASP A 1 84 ? 7.490 10.825 -16.092 1.00 82.44 84 ASP A C 1
ATOM 641 O O . ASP A 1 84 ? 6.636 11.167 -15.276 1.00 82.44 84 ASP A O 1
ATOM 645 N N . GLN A 1 85 ? 7.176 10.084 -17.158 1.00 80.31 85 GLN A N 1
ATOM 646 C CA . GLN A 1 85 ? 5.831 9.583 -17.439 1.00 80.31 85 GLN A CA 1
ATOM 647 C C . GLN A 1 85 ? 5.804 8.065 -17.320 1.00 80.31 85 GLN A C 1
ATOM 649 O O . GLN A 1 85 ? 6.581 7.369 -17.976 1.00 80.31 85 GLN A O 1
ATOM 654 N N . TYR A 1 86 ? 4.880 7.564 -16.505 1.00 84.00 86 TYR A N 1
ATOM 655 C CA . TYR A 1 86 ? 4.695 6.142 -16.244 1.00 84.00 86 TYR A CA 1
ATOM 656 C C . TYR A 1 86 ? 3.215 5.790 -16.402 1.00 84.00 86 TYR A C 1
ATOM 658 O O . TYR A 1 86 ? 2.358 6.393 -15.748 1.00 84.00 86 TYR A O 1
ATOM 666 N N . ASN A 1 87 ? 2.922 4.815 -17.252 1.00 81.69 87 ASN A N 1
ATOM 667 C CA . ASN A 1 87 ? 1.592 4.241 -17.420 1.00 81.69 87 ASN A CA 1
ATOM 668 C C . ASN A 1 87 ? 1.471 3.002 -16.545 1.00 81.69 87 ASN A C 1
ATOM 670 O O . ASN A 1 87 ? 2.453 2.285 -16.371 1.00 81.69 87 ASN A O 1
ATOM 674 N N . ASP A 1 88 ? 0.283 2.723 -16.020 1.00 83.25 88 ASP A N 1
ATOM 675 C CA . ASP A 1 88 ? 0.071 1.417 -15.404 1.00 83.25 88 ASP A CA 1
ATOM 676 C C . ASP A 1 88 ? 0.179 0.335 -16.476 1.00 83.25 88 ASP A C 1
ATOM 678 O O . ASP A 1 88 ? -0.203 0.536 -17.635 1.00 83.25 88 ASP A O 1
ATOM 682 N N . TYR A 1 89 ? 0.748 -0.798 -16.088 1.00 77.25 89 TYR A N 1
ATOM 683 C CA . TYR A 1 89 ? 0.834 -1.949 -16.959 1.00 77.25 89 TYR A CA 1
ATOM 684 C C . TYR A 1 89 ? -0.573 -2.465 -17.293 1.00 77.25 89 TYR A C 1
ATOM 686 O O . TYR A 1 89 ? -1.433 -2.546 -16.418 1.00 77.25 89 TYR A O 1
ATOM 694 N N . ASP A 1 90 ? -0.778 -2.800 -18.570 1.00 67.38 90 ASP A N 1
ATOM 695 C CA . ASP A 1 90 ? -2.008 -3.387 -19.120 1.00 67.38 90 ASP A CA 1
ATOM 696 C C . ASP A 1 90 ? -3.286 -2.509 -19.064 1.00 67.38 90 ASP A C 1
ATOM 698 O O . ASP A 1 90 ? -4.401 -2.990 -18.884 1.00 67.38 90 ASP A O 1
ATOM 702 N N . LEU A 1 91 ? -3.161 -1.187 -19.262 1.00 55.50 91 LEU A N 1
ATOM 703 C CA . LEU A 1 91 ? -4.325 -0.283 -19.402 1.00 55.50 91 LEU A CA 1
ATOM 704 C C . LEU A 1 91 ? -5.028 -0.353 -20.772 1.00 55.50 91 LEU A C 1
ATOM 706 O O . LEU A 1 91 ? -6.070 0.275 -20.965 1.00 55.50 91 LEU A O 1
ATOM 710 N N . THR A 1 92 ? -4.445 -1.043 -21.754 1.00 50.16 92 THR A N 1
ATOM 711 C CA . THR A 1 92 ? -4.970 -1.107 -23.129 1.00 50.16 92 THR A CA 1
ATOM 712 C C . THR A 1 92 ? -6.067 -2.153 -23.304 1.00 50.16 92 THR A C 1
ATOM 714 O O . THR A 1 92 ? -6.756 -2.147 -24.326 1.00 50.16 92 THR A O 1
ATOM 717 N N . MET A 1 93 ? -6.274 -3.024 -22.316 1.00 47.31 93 MET A N 1
ATOM 718 C CA . MET A 1 93 ? -7.381 -3.970 -22.299 1.00 47.31 93 MET A CA 1
ATOM 719 C C . MET A 1 93 ? -8.593 -3.336 -21.613 1.00 47.31 93 MET A C 1
ATOM 721 O O . MET A 1 93 ? -8.504 -2.785 -20.517 1.00 47.31 93 MET A O 1
ATOM 725 N N . THR A 1 94 ? -9.764 -3.408 -22.254 1.00 50.50 94 THR A N 1
ATOM 726 C CA . THR A 1 94 ? -11.037 -3.168 -21.561 1.00 50.50 94 THR A CA 1
ATOM 727 C C . THR A 1 94 ? -11.062 -4.097 -20.358 1.00 50.50 94 THR A C 1
ATOM 729 O O . THR A 1 94 ? -11.015 -5.302 -20.582 1.00 50.50 94 THR A O 1
ATOM 732 N N . VAL A 1 95 ? -11.095 -3.563 -19.127 1.00 49.31 95 VAL A N 1
ATOM 733 C CA . VAL A 1 95 ? -11.093 -4.369 -17.893 1.00 49.31 95 VAL A CA 1
ATOM 734 C C . VAL A 1 95 ? -12.174 -5.446 -18.029 1.00 49.31 95 VAL A C 1
ATOM 736 O O . VAL A 1 95 ? -13.362 -5.101 -18.010 1.00 49.31 95 VAL A O 1
ATOM 739 N N . PRO A 1 96 ? -11.809 -6.726 -18.240 1.00 48.16 96 PRO A N 1
ATOM 740 C CA . PRO A 1 96 ? -12.808 -7.747 -18.499 1.00 48.16 96 PRO A CA 1
ATOM 741 C C . PRO A 1 96 ? -13.716 -7.889 -17.279 1.00 48.16 96 PRO A C 1
ATOM 743 O O . PRO A 1 96 ? -13.275 -7.776 -16.132 1.00 48.16 96 PRO A O 1
ATOM 746 N N . THR A 1 97 ? -15.009 -8.116 -17.503 1.00 44.38 97 THR A N 1
ATOM 747 C CA . THR A 1 97 ? -15.948 -8.339 -16.401 1.00 4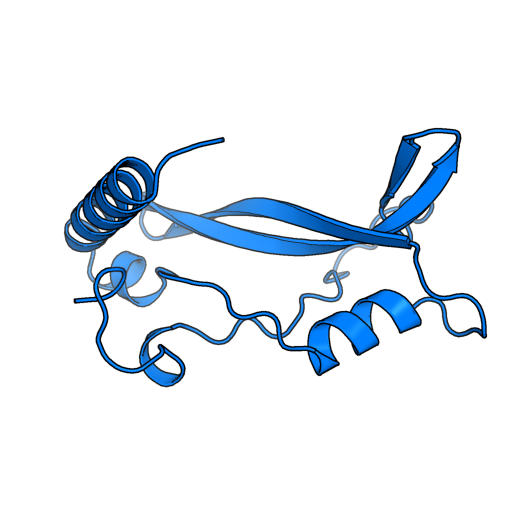4.38 97 THR A CA 1
ATOM 748 C C . THR A 1 97 ? -15.492 -9.565 -15.604 1.00 44.38 97 THR A C 1
ATOM 750 O O . THR A 1 97 ? -15.467 -10.671 -16.134 1.00 44.38 97 THR A O 1
ATOM 753 N N . GLY A 1 98 ? -15.105 -9.363 -14.341 1.00 43.56 98 GLY A N 1
ATOM 754 C CA . GLY A 1 98 ? -14.570 -10.420 -13.474 1.00 43.56 98 GLY A CA 1
ATOM 755 C C . GLY A 1 98 ? -13.041 -10.518 -13.420 1.00 43.56 98 GLY A C 1
ATOM 756 O O . GLY A 1 98 ? -12.528 -11.360 -12.685 1.00 43.56 98 GLY A O 1
ATOM 757 N N . SER A 1 99 ? -12.302 -9.662 -14.130 1.00 40.75 99 SER A N 1
ATOM 758 C CA . SER A 1 99 ? -10.850 -9.570 -13.974 1.00 40.75 99 SER A CA 1
ATOM 759 C C . SER A 1 99 ? -10.477 -8.985 -12.621 1.00 40.75 99 SER A C 1
ATOM 761 O O . SER A 1 99 ? -10.867 -7.873 -12.268 1.00 40.75 99 SER A O 1
ATOM 763 N N . THR A 1 100 ? -9.677 -9.731 -11.869 1.00 44.44 100 THR A N 1
ATOM 764 C CA . THR A 1 100 ? -8.996 -9.228 -10.679 1.00 44.44 100 THR A CA 1
ATOM 765 C C . THR A 1 100 ? -7.615 -8.726 -11.084 1.00 44.44 100 THR A C 1
ATOM 767 O O . THR A 1 100 ? -6.893 -9.486 -11.735 1.00 44.44 100 THR A O 1
ATOM 770 N N . PRO A 1 101 ? -7.202 -7.503 -10.700 1.00 44.56 101 PRO A N 1
ATOM 771 C CA . PRO A 1 101 ? -5.803 -7.120 -10.846 1.00 44.56 101 PRO A CA 1
ATOM 772 C C . PRO A 1 101 ? -4.915 -8.150 -10.133 1.00 44.56 101 PRO A C 1
ATOM 774 O O . PRO A 1 101 ? -5.349 -8.779 -9.162 1.00 44.56 101 PRO A O 1
ATOM 777 N N . LEU A 1 102 ? -3.672 -8.326 -10.590 1.00 45.66 102 LEU A N 1
ATOM 778 C CA . LEU A 1 102 ? -2.666 -9.038 -9.803 1.00 45.66 102 LEU A CA 1
ATOM 779 C C . LEU A 1 102 ? -2.377 -8.199 -8.557 1.00 45.66 102 LEU A C 1
ATOM 781 O O . LEU A 1 102 ? -1.582 -7.265 -8.561 1.00 45.66 102 LEU A O 1
ATOM 785 N N . ILE A 1 103 ? -3.104 -8.497 -7.487 1.00 47.03 103 ILE A N 1
ATOM 786 C CA . ILE A 1 103 ? -2.910 -7.886 -6.182 1.00 47.03 103 ILE A CA 1
ATOM 787 C C . ILE A 1 103 ? -1.795 -8.686 -5.522 1.00 47.03 103 ILE A C 1
ATOM 789 O O . ILE A 1 103 ? -1.997 -9.860 -5.201 1.00 47.03 103 ILE A O 1
ATOM 793 N N . GLY A 1 104 ? -0.634 -8.062 -5.293 1.00 49.59 104 GLY A N 1
ATOM 794 C CA . GLY A 1 104 ? 0.390 -8.655 -4.427 1.00 49.59 104 GLY A CA 1
ATOM 795 C C . GLY A 1 104 ? -0.275 -9.127 -3.134 1.00 49.59 104 GLY A C 1
ATOM 796 O O . GLY A 1 104 ? -1.131 -8.415 -2.605 1.00 49.59 104 GLY A O 1
ATOM 797 N N . LYS A 1 105 ? 0.018 -10.346 -2.663 1.00 52.12 105 LYS A N 1
ATOM 798 C CA . LYS A 1 105 ? -0.768 -10.993 -1.597 1.00 52.12 105 LYS A CA 1
ATOM 799 C C . LYS A 1 105 ? -0.796 -10.109 -0.346 1.00 52.12 105 LYS A C 1
ATOM 801 O O . LYS A 1 105 ? 0.119 -10.151 0.471 1.00 52.12 105 LYS A O 1
ATOM 806 N N . THR A 1 106 ? -1.860 -9.317 -0.172 1.00 49.78 106 THR A N 1
ATOM 807 C CA . THR A 1 106 ? -2.004 -8.441 0.997 1.00 49.78 106 THR A CA 1
ATOM 808 C C . THR A 1 106 ? -2.275 -9.318 2.209 1.00 49.78 106 THR A C 1
ATOM 810 O O . THR A 1 106 ? -3.379 -9.819 2.409 1.00 49.78 106 THR A O 1
ATOM 813 N N . ARG A 1 107 ? -1.234 -9.582 2.997 1.00 52.41 107 ARG A N 1
ATOM 814 C CA . ARG A 1 107 ? -1.378 -10.360 4.225 1.00 52.41 107 ARG A CA 1
ATOM 815 C C . ARG A 1 107 ? -1.888 -9.426 5.326 1.00 52.41 107 ARG A C 1
ATOM 817 O O . ARG A 1 107 ? -1.270 -8.382 5.541 1.00 52.41 107 ARG A O 1
ATOM 824 N N . PRO A 1 108 ? -3.005 -9.743 6.001 1.00 53.28 108 PRO A N 1
ATOM 825 C CA . PRO A 1 108 ? -3.533 -8.885 7.055 1.00 53.28 108 PRO A CA 1
ATOM 826 C C . PRO A 1 108 ? -2.511 -8.764 8.196 1.00 53.28 108 PRO A C 1
ATOM 828 O O . PRO A 1 108 ? -1.892 -9.752 8.589 1.00 53.28 108 PRO A O 1
ATOM 831 N N . CYS A 1 109 ? -2.326 -7.549 8.732 1.00 50.09 109 CYS A N 1
ATOM 832 C CA . CYS A 1 109 ? -1.282 -7.275 9.731 1.00 50.09 109 CYS A CA 1
ATOM 833 C C . CYS A 1 109 ? -1.309 -8.200 10.962 1.00 50.09 109 CYS A C 1
ATOM 835 O O . CYS A 1 109 ? -0.223 -8.593 11.363 1.00 50.09 109 CYS A O 1
ATOM 837 N N . PRO A 1 110 ? -2.439 -8.627 11.568 1.00 54.47 110 PRO A N 1
ATOM 838 C CA . PRO A 1 110 ? -2.383 -9.320 12.862 1.00 54.47 110 PRO A CA 1
ATOM 839 C C . PRO A 1 110 ? -1.475 -10.562 12.899 1.00 54.47 110 PRO A C 1
ATOM 841 O O . PRO A 1 110 ? -0.892 -10.852 13.936 1.00 54.47 110 PRO A O 1
ATOM 844 N N . THR A 1 111 ? -1.312 -11.267 11.776 1.00 50.47 111 THR A N 1
ATOM 845 C CA . THR A 1 111 ? -0.465 -12.467 11.661 1.00 50.47 111 THR A CA 1
ATOM 846 C C . THR A 1 111 ? 0.943 -12.199 11.117 1.00 50.47 111 THR A C 1
ATOM 848 O O . THR A 1 111 ? 1.791 -13.082 11.193 1.00 50.47 111 THR A O 1
ATOM 851 N N . MET A 1 112 ? 1.209 -11.008 10.572 1.00 52.88 112 MET A N 1
ATOM 852 C CA . MET A 1 112 ? 2.450 -10.668 9.852 1.00 52.88 112 MET A CA 1
ATOM 853 C C . MET A 1 112 ? 3.043 -9.304 10.259 1.00 52.88 112 MET A C 1
ATOM 855 O O . MET A 1 112 ? 3.958 -8.810 9.598 1.00 52.88 112 MET A O 1
ATOM 859 N N . CYS A 1 113 ? 2.529 -8.653 11.309 1.00 56.84 113 CYS A N 1
ATOM 860 C CA . CYS A 1 113 ? 3.110 -7.416 11.822 1.00 56.84 113 CYS A CA 1
ATOM 861 C C . CYS A 1 113 ? 4.551 -7.694 12.309 1.00 56.84 113 CYS A C 1
ATOM 863 O O . CYS A 1 113 ? 4.850 -8.758 12.853 1.00 56.84 113 CYS A O 1
ATOM 865 N N . SER A 1 114 ? 5.442 -6.709 12.166 1.00 53.91 114 SER A N 1
ATOM 866 C CA . SER A 1 114 ? 6.749 -6.742 12.831 1.00 53.91 114 SER A CA 1
ATOM 867 C C . SER A 1 114 ? 6.583 -6.784 14.352 1.00 53.91 114 SER A C 1
ATOM 869 O O . SER A 1 114 ? 5.571 -6.307 14.875 1.00 53.91 114 SER A O 1
ATOM 871 N N . SER A 1 115 ? 7.615 -7.240 15.066 1.00 63.06 115 SER A N 1
ATOM 872 C CA . SER A 1 115 ? 7.748 -7.041 16.515 1.00 63.06 115 SER A CA 1
ATOM 873 C C . SER A 1 115 ? 7.395 -5.600 16.917 1.00 63.06 115 SER A C 1
ATOM 875 O O . SER A 1 115 ? 7.601 -4.669 16.125 1.00 63.06 115 SER A O 1
ATOM 877 N N . ALA A 1 116 ? 6.856 -5.422 18.128 1.00 62.47 116 ALA A N 1
ATOM 878 C CA . ALA A 1 116 ? 6.429 -4.120 18.638 1.00 62.47 116 ALA A CA 1
ATOM 879 C C . ALA A 1 116 ? 7.538 -3.055 18.494 1.00 62.47 116 ALA A C 1
ATOM 881 O O . ALA A 1 116 ? 8.689 -3.284 18.862 1.00 62.47 116 ALA A O 1
ATOM 882 N N . ASN A 1 117 ? 7.191 -1.897 17.938 1.00 65.88 117 ASN A N 1
ATOM 883 C CA . ASN A 1 117 ? 8.054 -0.747 17.691 1.00 65.88 117 ASN A CA 1
ATOM 884 C C . ASN A 1 117 ? 7.234 0.553 17.760 1.00 65.88 117 ASN A C 1
ATOM 886 O O . ASN A 1 117 ? 6.013 0.524 17.873 1.00 65.88 117 ASN A O 1
ATOM 890 N N . PHE A 1 118 ? 7.887 1.708 17.617 1.00 60.50 118 PHE A N 1
ATOM 891 C CA . PHE A 1 118 ? 7.239 3.019 17.770 1.00 60.50 118 PHE A CA 1
ATOM 892 C C . PHE A 1 118 ? 6.111 3.335 16.759 1.00 60.50 118 PHE A C 1
ATOM 894 O O . PHE A 1 118 ? 5.445 4.360 16.918 1.00 60.50 118 PHE A O 1
ATOM 901 N N . LEU A 1 119 ? 5.909 2.503 15.728 1.00 53.72 119 LEU A N 1
ATOM 902 C CA . LEU A 1 119 ? 4.844 2.612 14.721 1.00 53.72 119 LEU A CA 1
ATOM 903 C C . LEU A 1 119 ? 3.649 1.678 15.000 1.00 53.72 119 LEU A C 1
ATOM 905 O O . LEU A 1 119 ? 2.562 1.883 14.448 1.00 53.72 119 LEU A O 1
ATOM 909 N N . ASN A 1 120 ? 3.831 0.625 15.802 1.00 59.06 120 ASN A N 1
ATOM 910 C CA . ASN A 1 120 ? 2.809 -0.397 16.047 1.00 59.06 120 ASN A CA 1
ATOM 911 C C . ASN A 1 120 ? 2.615 -0.788 17.527 1.00 59.06 120 ASN A C 1
ATOM 913 O O . ASN A 1 120 ? 1.799 -1.673 17.783 1.00 59.06 120 ASN A O 1
ATOM 917 N N . SER A 1 121 ? 3.316 -0.117 18.453 1.00 56.91 121 SER A N 1
ATOM 918 C CA . SER A 1 121 ? 3.077 -0.113 19.904 1.00 56.91 121 SER A CA 1
ATOM 919 C C . SER A 1 121 ? 1.962 0.846 20.299 1.00 56.91 121 SER A C 1
ATOM 921 O O . SER A 1 121 ? 2.048 2.021 19.857 1.00 56.91 121 SER A O 1
#